Protein AF-A0A5B8LLT9-F1 (afdb_monomer)

pLDDT: mean 73.69, std 12.6, range [35.41, 92.56]

Secondary structure (DSSP, 8-state):
----S-S--SB-TTS-BHHHHHHHHHHH--S-TT----TT------S--TT------TT-PPPP-TTS---HHHHHHHHHHHHHHTT---GGG---HHHHHH--

Solvent-accessible surface area (backbone atoms only — not comparable to full-atom values): 7278 Å² total; per-residue (Å²): 137,89,77,94,64,81,94,63,98,54,59,51,99,86,64,45,38,64,69,57,48,50,49,50,53,56,76,69,44,94,58,70,93,83,60,82,81,71,84,80,64,78,76,83,68,72,83,66,62,99,73,77,79,71,79,83,45,98,87,66,76,83,83,83,67,89,84,59,89,72,55,74,67,58,52,50,50,55,54,50,50,57,28,50,76,68,74,66,58,57,78,88,73,60,76,58,65,66,58,53,71,71,60,122

Sequence (104 aa):
MPGQGSGDDGYDEEG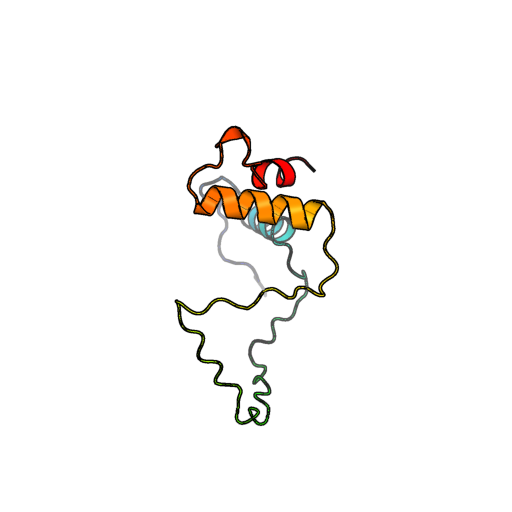YDESQRAEILEATRDGPSDGTLITDLNPDLGDDPENDDIEMRSDEVGEQDDDADQDEDDVEEDEVQASLDDDTLDDDELSDADDEALNP

Foldseek 3Di:
DDDPDDPDPDADPVRHDPVVVVVCCQVVPPDDPPDPPPVPPPPCPDPPPPPPPPVPDPPDDDDDDPPDDDDPVRVVVVVQVVCVVVVNDDPVPDDPVVVVVVPD

Organism: NCBI:txid1813879

Structure (mmCIF, N/CA/C/O backbone):
data_AF-A0A5B8LLT9-F1
#
_entry.id   AF-A0A5B8LLT9-F1
#
loop_
_atom_site.group_PDB
_atom_site.id
_atom_site.type_symbol
_atom_site.label_atom_id
_atom_site.label_alt_id
_atom_site.label_comp_id
_atom_site.label_asym_id
_atom_site.label_entity_id
_atom_site.label_seq_id
_atom_site.pdbx_PDB_ins_code
_atom_site.Cartn_x
_atom_site.Cartn_y
_atom_site.Cartn_z
_atom_site.occupancy
_atom_site.B_iso_or_equiv
_atom_site.auth_seq_id
_atom_site.auth_comp_id
_atom_site.auth_asym_id
_atom_site.auth_atom_id
_atom_site.pdbx_PDB_model_num
ATOM 1 N N . MET A 1 1 ? 15.828 39.254 -25.486 1.00 38.25 1 MET A N 1
ATOM 2 C CA . MET A 1 1 ? 16.549 38.748 -24.299 1.00 38.25 1 MET A CA 1
ATOM 3 C C . MET A 1 1 ? 15.525 38.138 -23.357 1.00 38.25 1 MET A C 1
ATOM 5 O O . MET A 1 1 ? 14.406 38.635 -23.362 1.00 38.25 1 MET A O 1
ATOM 9 N N . PRO A 1 2 ? 15.864 37.024 -22.693 1.00 44.12 2 PRO A N 1
ATOM 10 C CA . PRO A 1 2 ? 14.920 36.018 -22.215 1.00 44.12 2 PRO A CA 1
ATOM 11 C C . PRO A 1 2 ? 14.372 36.336 -20.820 1.00 44.12 2 PRO A C 1
ATOM 13 O O . PRO A 1 2 ? 15.027 37.012 -20.034 1.00 44.12 2 PRO A O 1
ATOM 16 N N . GLY A 1 3 ? 13.199 35.787 -20.524 1.00 35.41 3 GLY A N 1
ATOM 17 C CA . GLY A 1 3 ? 12.644 35.625 -19.184 1.00 35.41 3 GLY A CA 1
ATOM 18 C C . GLY A 1 3 ? 11.771 34.379 -19.226 1.00 35.41 3 GLY A C 1
ATOM 19 O O . GLY A 1 3 ? 10.577 34.462 -19.474 1.00 35.41 3 GLY A O 1
ATOM 20 N N . GLN A 1 4 ? 12.417 33.219 -19.162 1.00 45.25 4 GLN A N 1
ATOM 21 C CA . GLN A 1 4 ? 11.759 31.930 -19.001 1.00 45.25 4 GLN A CA 1
ATOM 22 C C . GLN A 1 4 ? 11.482 31.820 -17.504 1.00 45.25 4 GLN A C 1
ATOM 24 O O . GLN A 1 4 ? 12.401 31.593 -16.726 1.00 45.25 4 GLN A O 1
ATOM 29 N N . GLY A 1 5 ? 10.259 32.157 -17.119 1.00 48.66 5 GLY A N 1
ATOM 30 C CA . GLY A 1 5 ? 9.791 32.196 -15.742 1.00 48.66 5 GLY A CA 1
ATOM 31 C C . GLY A 1 5 ? 8.319 32.582 -15.748 1.00 48.66 5 GLY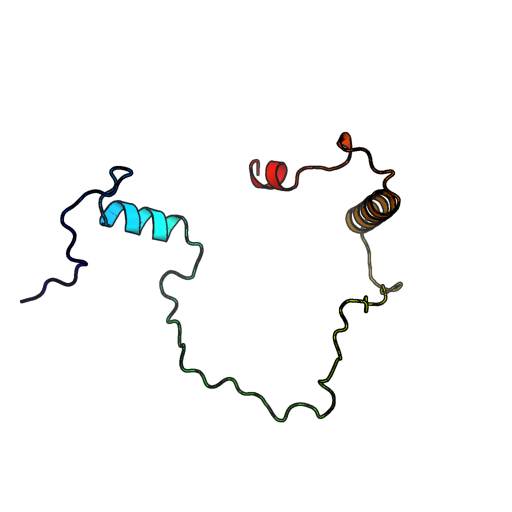 A C 1
ATOM 32 O O . GLY A 1 5 ? 7.943 33.552 -16.412 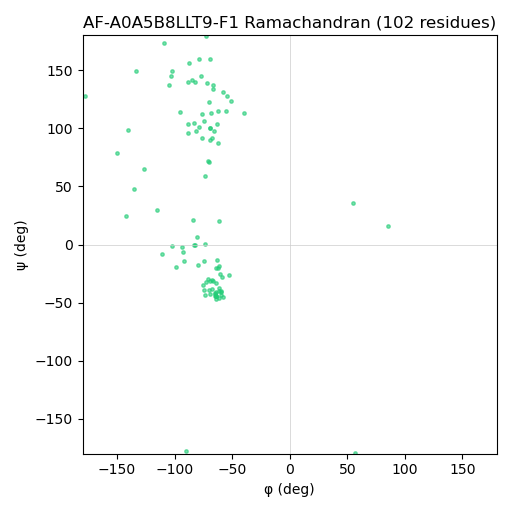1.00 48.66 5 GLY A O 1
ATOM 33 N N . SER A 1 6 ? 7.497 31.775 -15.080 1.00 51.16 6 SER A N 1
ATOM 34 C CA . SER A 1 6 ? 6.092 32.052 -14.788 1.00 51.16 6 SER A CA 1
ATOM 35 C C . SER A 1 6 ? 6.015 33.439 -14.156 1.00 51.16 6 SER A C 1
ATOM 37 O O . SER A 1 6 ? 6.748 33.716 -13.215 1.00 51.16 6 SER A O 1
ATOM 39 N N . GLY A 1 7 ? 5.233 34.347 -14.734 1.00 50.91 7 GLY A N 1
ATOM 40 C CA . GLY A 1 7 ? 5.170 35.743 -14.303 1.00 50.91 7 GLY A CA 1
ATOM 41 C C . GLY A 1 7 ? 4.488 35.925 -12.950 1.00 50.91 7 GLY A C 1
ATOM 42 O O . GLY A 1 7 ? 3.382 36.458 -12.920 1.00 50.91 7 GLY A O 1
ATOM 43 N N . ASP A 1 8 ? 5.141 35.502 -11.872 1.00 54.12 8 ASP A N 1
ATOM 44 C CA . ASP A 1 8 ? 4.685 35.696 -10.503 1.00 54.12 8 ASP A CA 1
ATOM 45 C C . ASP A 1 8 ? 5.872 36.029 -9.587 1.00 54.12 8 ASP A C 1
ATOM 47 O O . ASP A 1 8 ? 6.668 35.184 -9.187 1.00 54.12 8 ASP A O 1
ATOM 51 N N . ASP A 1 9 ? 6.030 37.319 -9.324 1.00 59.00 9 ASP A N 1
ATOM 52 C CA . ASP A 1 9 ? 6.964 37.927 -8.380 1.00 59.00 9 ASP A CA 1
ATOM 53 C C . ASP A 1 9 ? 6.408 37.949 -6.935 1.00 59.00 9 ASP A C 1
ATOM 55 O O . ASP A 1 9 ? 6.844 38.752 -6.102 1.00 59.00 9 ASP A O 1
ATOM 59 N N . GLY A 1 10 ? 5.429 37.083 -6.644 1.00 65.56 10 GLY A N 1
ATOM 60 C CA . GLY A 1 10 ? 4.699 36.999 -5.383 1.00 65.56 10 GLY A CA 1
ATOM 61 C C . GLY A 1 10 ? 5.000 35.770 -4.521 1.00 65.56 10 GLY A C 1
ATOM 62 O O . GLY A 1 10 ? 5.718 34.850 -4.904 1.00 65.56 10 GLY A O 1
ATOM 63 N N . TYR A 1 11 ? 4.428 35.802 -3.317 1.00 68.50 11 TYR A N 1
ATOM 64 C CA . TYR A 1 11 ? 4.324 34.662 -2.409 1.00 68.50 11 TYR A CA 1
ATOM 65 C C . TYR A 1 11 ? 2.891 34.130 -2.471 1.00 68.50 11 TYR A C 1
ATOM 67 O O . TYR A 1 11 ? 1.952 34.925 -2.604 1.00 68.50 11 TYR A O 1
ATOM 75 N N . ASP A 1 12 ? 2.723 32.817 -2.355 1.00 72.25 12 ASP A N 1
ATOM 76 C CA . ASP A 1 12 ? 1.405 32.192 -2.273 1.00 72.25 12 ASP A CA 1
ATOM 77 C C . ASP A 1 12 ? 0.719 32.444 -0.911 1.00 72.25 12 ASP A C 1
ATOM 79 O O . ASP A 1 12 ? 1.237 33.135 -0.029 1.00 72.25 12 ASP A O 1
ATOM 83 N N . GLU A 1 13 ? -0.499 31.925 -0.748 1.00 67.50 13 GLU A N 1
ATOM 84 C CA . GLU A 1 13 ? -1.308 32.090 0.471 1.00 67.50 13 GLU A CA 1
ATOM 85 C C . GLU A 1 13 ? -0.662 31.439 1.710 1.00 67.50 13 GLU A C 1
ATOM 87 O O . GLU A 1 13 ? -0.941 31.830 2.846 1.00 67.50 13 GLU A O 1
ATOM 92 N N . GLU A 1 14 ? 0.248 30.496 1.482 1.00 74.81 14 GLU A N 1
ATOM 93 C CA . GLU A 1 14 ? 1.023 29.777 2.491 1.00 74.81 14 GLU A CA 1
ATOM 94 C C . GLU A 1 14 ? 2.378 30.461 2.759 1.00 74.81 14 GLU A C 1
ATOM 96 O O . GLU A 1 14 ? 3.075 30.132 3.722 1.00 74.81 14 GLU A O 1
ATOM 101 N N . GLY A 1 15 ? 2.708 31.494 1.979 1.00 79.75 15 GLY A N 1
ATOM 102 C CA . GLY A 1 15 ? 3.905 32.309 2.122 1.00 79.75 15 GLY A CA 1
ATOM 103 C C . GLY A 1 15 ? 5.139 31.738 1.426 1.00 79.75 15 GLY A C 1
ATOM 104 O O . GLY A 1 15 ? 6.242 32.196 1.732 1.00 79.75 15 GLY A O 1
ATOM 105 N N . TYR A 1 16 ? 4.981 30.778 0.514 1.00 79.25 16 TYR A N 1
ATOM 106 C CA . TYR A 1 16 ? 6.069 30.240 -0.300 1.00 79.25 16 TYR A CA 1
ATOM 107 C C . TYR A 1 16 ? 6.236 31.046 -1.584 1.00 79.25 16 TYR A C 1
ATOM 109 O O . TYR A 1 16 ? 5.262 31.454 -2.219 1.00 79.25 16 TYR A O 1
ATOM 117 N N . ASP A 1 17 ? 7.489 31.287 -1.969 1.00 85.50 17 ASP A N 1
ATOM 118 C CA . ASP A 1 17 ? 7.787 31.776 -3.313 1.00 85.50 17 ASP A CA 1
ATOM 119 C C . ASP A 1 17 ? 7.747 30.620 -4.328 1.00 85.50 17 ASP A C 1
ATOM 121 O O . ASP A 1 17 ? 7.864 29.444 -3.974 1.00 85.50 17 ASP A O 1
ATOM 125 N N . GLU A 1 18 ? 7.578 30.943 -5.611 1.00 75.94 18 GLU A N 1
ATOM 126 C CA . GLU A 1 18 ? 7.442 29.929 -6.666 1.00 75.94 18 GLU A CA 1
ATOM 127 C C . GLU A 1 18 ? 8.666 28.997 -6.752 1.00 75.94 18 GLU A C 1
ATOM 129 O O . GLU A 1 18 ? 8.527 27.831 -7.117 1.00 75.94 18 GLU A O 1
ATOM 134 N N . SER A 1 19 ? 9.865 29.460 -6.373 1.00 78.12 19 SER A N 1
ATOM 135 C CA . SER A 1 19 ? 11.053 28.596 -6.329 1.00 78.12 19 SER A CA 1
ATOM 136 C C . SER A 1 19 ? 10.989 27.557 -5.215 1.00 78.12 19 SER A C 1
ATOM 138 O O . SER A 1 19 ? 11.307 26.395 -5.453 1.00 78.12 19 SER A O 1
ATOM 140 N N . GLN A 1 20 ? 10.544 27.949 -4.024 1.00 80.12 20 GLN A N 1
ATOM 141 C CA . GLN A 1 20 ? 10.336 27.037 -2.901 1.00 80.12 20 GLN A CA 1
ATOM 142 C C . GLN A 1 20 ? 9.189 26.077 -3.187 1.00 80.12 20 GLN A C 1
ATOM 144 O O . GLN A 1 20 ? 9.276 24.894 -2.874 1.00 80.12 20 GLN A O 1
ATOM 149 N N . ARG A 1 21 ? 8.133 26.565 -3.838 1.00 81.94 21 ARG A N 1
ATOM 150 C CA . ARG A 1 21 ? 7.000 25.739 -4.243 1.00 81.94 21 ARG A CA 1
ATOM 151 C C . ARG A 1 21 ? 7.409 24.699 -5.278 1.00 81.94 21 ARG A C 1
ATOM 153 O O . ARG A 1 21 ? 7.035 23.539 -5.147 1.00 81.94 21 ARG A O 1
ATOM 160 N N . ALA A 1 22 ? 8.221 25.092 -6.259 1.00 80.62 22 ALA A N 1
ATOM 161 C CA . ALA A 1 22 ? 8.793 24.174 -7.236 1.00 80.62 22 ALA A CA 1
ATOM 162 C C . ALA A 1 22 ? 9.730 23.147 -6.582 1.00 80.62 22 ALA A C 1
ATOM 164 O O . ALA A 1 22 ? 9.651 21.972 -6.924 1.00 80.62 22 ALA A O 1
ATOM 165 N N . GLU A 1 23 ? 10.558 23.557 -5.616 1.00 77.19 23 GLU A N 1
ATOM 166 C CA . GLU A 1 23 ? 11.441 22.653 -4.865 1.00 77.19 23 GLU A CA 1
ATOM 167 C C . GLU A 1 23 ? 10.646 21.642 -4.031 1.00 77.19 23 GLU A C 1
ATOM 169 O O . GLU A 1 23 ? 10.944 20.451 -4.063 1.00 77.19 23 GLU A O 1
ATOM 174 N N . ILE A 1 24 ? 9.596 22.083 -3.333 1.00 75.38 24 ILE A N 1
ATOM 175 C CA . ILE A 1 24 ? 8.698 21.187 -2.592 1.00 75.38 24 ILE A CA 1
ATOM 176 C C . ILE A 1 24 ? 8.028 20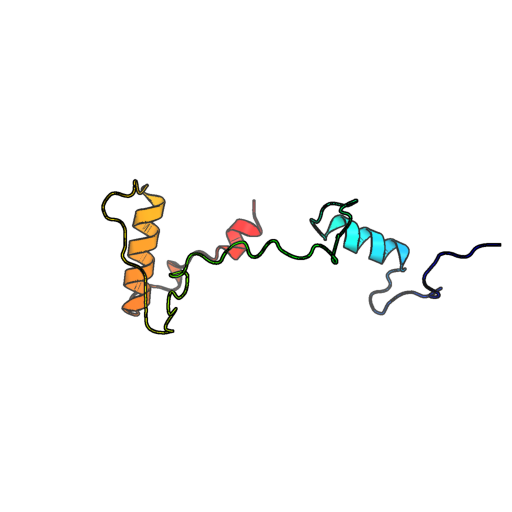.219 -3.562 1.00 75.38 24 ILE A C 1
ATOM 178 O O . ILE A 1 24 ? 7.988 19.019 -3.306 1.00 75.38 24 ILE A O 1
ATOM 182 N N . LEU A 1 25 ? 7.521 20.719 -4.688 1.00 73.44 25 LEU A N 1
ATOM 183 C CA . LEU A 1 25 ? 6.834 19.898 -5.678 1.00 73.44 25 LEU A CA 1
ATOM 184 C C . LEU A 1 25 ? 7.790 18.903 -6.352 1.00 73.44 25 LEU A C 1
ATOM 186 O O . LEU A 1 25 ? 7.360 17.803 -6.660 1.00 73.44 25 LEU A O 1
ATOM 190 N N . GLU A 1 26 ? 9.074 19.222 -6.527 1.00 70.12 26 GLU A N 1
ATOM 191 C CA . GLU A 1 26 ? 10.100 18.278 -7.003 1.00 70.12 26 GLU A CA 1
ATOM 192 C C . GLU A 1 26 ? 10.487 17.253 -5.929 1.00 70.12 26 GLU A C 1
ATOM 194 O O . GLU A 1 26 ? 10.579 16.065 -6.220 1.00 70.12 26 GLU A O 1
ATOM 199 N N . ALA A 1 27 ? 10.673 17.685 -4.680 1.00 76.25 27 ALA A N 1
ATOM 200 C CA . ALA A 1 27 ? 11.068 16.805 -3.582 1.00 76.25 27 ALA A CA 1
ATOM 201 C C . ALA A 1 27 ? 9.951 15.843 -3.146 1.00 76.25 27 ALA A C 1
ATOM 203 O O . ALA A 1 27 ? 10.235 14.759 -2.644 1.00 76.25 27 ALA A O 1
ATOM 204 N N . THR A 1 28 ? 8.688 16.248 -3.303 1.00 73.00 28 THR A N 1
ATOM 205 C CA . THR A 1 28 ? 7.515 15.460 -2.881 1.00 73.00 28 THR A CA 1
ATOM 206 C C . THR A 1 28 ? 6.864 14.686 -4.019 1.00 73.00 28 THR A C 1
ATOM 208 O O . THR A 1 28 ? 6.135 13.729 -3.766 1.00 73.00 28 THR A O 1
ATOM 211 N N . ARG A 1 29 ? 7.115 15.062 -5.279 1.00 66.19 29 ARG A N 1
ATOM 212 C CA . ARG A 1 29 ? 6.626 14.311 -6.433 1.00 66.19 29 ARG A CA 1
ATOM 213 C C . ARG A 1 29 ? 7.649 13.249 -6.792 1.00 66.19 29 ARG A C 1
ATOM 215 O O . ARG A 1 29 ? 8.584 13.507 -7.543 1.00 66.19 29 ARG A O 1
ATOM 222 N N . ASP A 1 30 ? 7.415 12.044 -6.289 1.00 53.78 30 ASP A N 1
ATOM 223 C CA . ASP A 1 30 ? 8.176 10.847 -6.645 1.00 53.78 30 ASP A CA 1
ATOM 224 C C . ASP A 1 30 ? 7.846 10.409 -8.086 1.00 53.78 30 ASP A C 1
ATOM 226 O O . ASP A 1 30 ? 7.090 9.480 -8.358 1.00 53.78 30 ASP A O 1
ATOM 230 N N . GLY A 1 31 ? 8.326 11.191 -9.049 1.00 65.19 31 GLY A N 1
ATOM 231 C CA . GLY A 1 31 ? 8.246 10.917 -10.475 1.00 65.19 31 GLY A CA 1
ATOM 232 C C . GLY A 1 31 ? 9.612 11.164 -11.110 1.00 65.19 31 GLY A C 1
ATOM 233 O O . GLY A 1 31 ? 10.359 12.017 -10.631 1.00 65.19 31 GLY A O 1
ATOM 234 N N . PRO A 1 32 ? 9.981 10.439 -12.181 1.00 64.44 32 PRO A N 1
ATOM 235 C CA . PRO A 1 32 ? 11.287 10.592 -12.814 1.00 64.44 32 PRO A CA 1
ATOM 236 C C . PRO A 1 32 ? 11.519 12.057 -13.213 1.00 64.44 32 PRO A C 1
ATOM 238 O O . PRO A 1 32 ? 10.815 12.591 -14.071 1.00 64.44 32 PRO A O 1
ATOM 241 N N . SER A 1 33 ? 12.511 12.696 -12.585 1.00 62.59 33 SER A N 1
ATOM 242 C CA . SER A 1 33 ? 12.789 14.141 -12.680 1.00 62.59 33 SER A CA 1
ATOM 243 C C . SER A 1 33 ? 13.168 14.627 -14.086 1.00 62.59 33 SER A C 1
ATOM 245 O O . SER A 1 33 ? 13.121 15.821 -14.363 1.00 62.59 33 SER A O 1
ATOM 247 N N . ASP A 1 34 ? 13.481 13.702 -14.998 1.00 59.53 34 ASP A N 1
ATOM 248 C CA . ASP A 1 34 ? 13.692 13.942 -16.432 1.00 59.53 34 ASP A CA 1
ATOM 249 C C . ASP A 1 34 ? 12.970 12.873 -17.277 1.00 59.53 34 ASP A C 1
ATOM 251 O O . ASP A 1 34 ? 13.532 12.206 -18.147 1.00 59.53 34 ASP A O 1
ATOM 255 N N . GLY A 1 35 ? 11.700 12.622 -16.960 1.00 56.53 35 GLY A N 1
ATOM 256 C CA . GLY A 1 35 ? 10.824 11.796 -17.784 1.00 56.53 35 GLY A CA 1
ATOM 257 C C . GL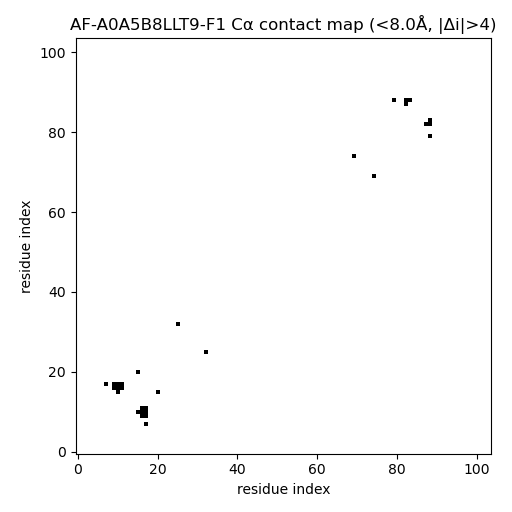Y A 1 35 ? 10.222 12.630 -18.910 1.00 56.53 35 GLY A C 1
ATOM 258 O O . GLY A 1 35 ? 9.286 13.395 -18.684 1.00 56.53 35 GLY A O 1
ATOM 259 N N . THR A 1 36 ? 10.703 12.477 -20.146 1.00 65.88 36 THR A N 1
ATOM 260 C CA . THR A 1 36 ? 9.945 12.981 -21.301 1.00 65.88 36 THR A CA 1
ATOM 261 C C . THR A 1 36 ? 8.620 12.216 -21.367 1.00 65.88 36 THR A C 1
ATOM 263 O O . THR A 1 36 ? 8.587 11.063 -21.793 1.00 65.88 36 THR A O 1
ATOM 266 N N . LEU A 1 37 ? 7.522 12.847 -20.946 1.00 62.38 37 LEU A N 1
ATOM 267 C CA . LEU A 1 37 ? 6.165 12.355 -21.183 1.00 62.38 37 LEU A CA 1
ATOM 268 C C . LEU A 1 37 ? 5.879 12.451 -22.687 1.00 62.38 37 LEU A C 1
ATOM 270 O O . LEU A 1 37 ? 5.448 13.489 -23.189 1.00 62.38 37 LEU A O 1
ATOM 274 N N . ILE A 1 38 ? 6.163 11.377 -23.426 1.00 68.31 38 ILE A N 1
ATOM 275 C CA . ILE A 1 38 ? 5.770 11.258 -24.831 1.00 68.31 38 ILE A CA 1
ATOM 276 C C . ILE A 1 38 ? 4.276 10.933 -24.853 1.00 68.31 38 ILE A C 1
ATOM 278 O O . ILE A 1 38 ? 3.871 9.778 -24.783 1.00 68.31 38 ILE A O 1
ATOM 282 N N . THR A 1 39 ? 3.449 11.971 -24.924 1.00 70.81 39 THR A N 1
ATOM 283 C CA . THR A 1 39 ? 1.983 11.856 -24.934 1.00 70.81 39 THR A CA 1
ATOM 284 C C . THR A 1 39 ? 1.396 11.562 -26.319 1.00 70.81 39 THR A C 1
ATOM 286 O O . THR A 1 39 ? 0.185 11.422 -26.438 1.00 70.81 39 THR A O 1
ATOM 289 N N . ASP A 1 40 ? 2.239 11.450 -27.353 1.00 69.81 40 ASP A N 1
ATOM 290 C CA . ASP A 1 40 ? 1.852 11.182 -28.751 1.00 69.81 40 ASP A CA 1
ATOM 291 C C . ASP A 1 40 ? 2.385 9.827 -29.255 1.00 69.81 40 ASP A C 1
ATOM 293 O O . ASP A 1 40 ? 2.712 9.634 -30.427 1.00 69.81 40 ASP A O 1
ATOM 297 N N . LEU A 1 41 ? 2.534 8.870 -28.338 1.00 71.56 41 LEU A N 1
ATOM 298 C CA . LEU A 1 41 ? 2.649 7.469 -28.717 1.00 71.56 41 LEU A CA 1
ATOM 299 C C . LEU A 1 41 ? 1.245 6.999 -29.086 1.00 71.56 41 LEU A C 1
ATOM 301 O O . LEU A 1 41 ? 0.381 6.897 -28.220 1.00 71.56 41 LEU A O 1
ATOM 305 N N . ASN A 1 42 ? 1.018 6.705 -30.367 1.00 76.56 42 ASN A N 1
ATOM 306 C CA . ASN A 1 42 ? -0.128 5.886 -30.740 1.00 76.56 42 ASN A CA 1
ATOM 307 C C . ASN A 1 42 ? 0.074 4.522 -30.072 1.00 76.56 42 ASN A C 1
ATOM 309 O O . ASN A 1 42 ? 1.061 3.858 -30.411 1.00 76.56 42 ASN A O 1
ATOM 313 N N . PRO A 1 43 ? -0.785 4.124 -29.117 1.00 74.75 43 PRO A N 1
ATOM 314 C CA . PRO A 1 43 ? -0.675 2.808 -28.517 1.00 74.75 43 PRO A CA 1
ATOM 315 C C . PRO A 1 43 ? -0.772 1.775 -29.640 1.00 74.75 43 PRO A C 1
ATOM 317 O O . PRO A 1 43 ? -1.639 1.877 -30.511 1.00 74.75 43 PRO A O 1
ATOM 320 N N . ASP A 1 44 ? 0.159 0.823 -29.658 1.00 73.44 44 ASP A N 1
ATOM 321 C CA . ASP A 1 44 ? 0.010 -0.351 -30.505 1.00 73.44 44 ASP A CA 1
ATOM 322 C C . ASP A 1 44 ? -1.138 -1.162 -29.913 1.00 73.44 44 ASP A C 1
ATOM 324 O O . ASP A 1 44 ? -0.982 -1.818 -28.888 1.00 73.44 44 ASP A O 1
ATOM 328 N N . LEU A 1 45 ? -2.315 -1.028 -30.515 1.00 69.44 45 LEU A N 1
ATOM 329 C CA . LEU A 1 45 ? -3.503 -1.768 -30.107 1.00 69.44 45 LEU A CA 1
ATOM 330 C C . LEU A 1 45 ? -3.427 -3.244 -30.531 1.00 69.44 45 LEU A C 1
ATOM 332 O O . LEU A 1 45 ? -4.370 -3.976 -30.257 1.00 69.44 45 LEU A O 1
ATOM 336 N N . GLY A 1 46 ? -2.339 -3.679 -31.188 1.00 68.12 46 GLY A N 1
ATOM 337 C CA . GLY A 1 46 ? -2.223 -5.021 -31.748 1.00 68.12 46 GLY A CA 1
ATOM 338 C C . GLY A 1 46 ? -3.351 -5.340 -32.736 1.00 68.12 46 GLY A C 1
ATOM 339 O O . GLY A 1 46 ? -4.224 -4.520 -33.018 1.00 68.12 46 GLY A O 1
ATOM 340 N N . ASP A 1 47 ? -3.342 -6.553 -33.287 1.00 66.00 47 ASP A N 1
ATOM 341 C CA . ASP A 1 47 ? -4.622 -7.197 -33.576 1.00 66.00 47 ASP A CA 1
ATOM 342 C C . ASP A 1 47 ? -5.141 -7.628 -32.206 1.00 66.00 47 ASP A C 1
ATOM 344 O O . ASP A 1 47 ? -4.566 -8.537 -31.601 1.00 66.00 47 ASP A O 1
ATOM 348 N N . ASP A 1 48 ? -6.150 -6.915 -31.710 1.00 62.91 48 ASP A N 1
ATOM 349 C CA . ASP A 1 48 ? -6.968 -7.326 -30.572 1.00 62.91 48 ASP A CA 1
ATOM 350 C C . ASP A 1 48 ? -7.221 -8.838 -30.702 1.00 62.91 48 ASP A C 1
ATOM 352 O O . ASP A 1 48 ? -7.806 -9.259 -31.715 1.00 62.91 48 ASP A O 1
ATOM 356 N N . PRO A 1 49 ? -6.694 -9.698 -29.804 1.00 62.12 49 PRO A N 1
ATOM 357 C CA . PRO A 1 49 ? -7.062 -11.101 -29.860 1.00 62.12 49 PRO A CA 1
ATOM 358 C C . PRO A 1 49 ? -8.588 -11.120 -29.797 1.00 62.12 49 PRO A C 1
ATOM 360 O O . PRO A 1 49 ? -9.163 -10.483 -28.928 1.00 62.12 49 PRO A O 1
ATOM 363 N N . GLU A 1 50 ? -9.255 -11.803 -30.735 1.00 62.22 50 GLU A N 1
ATOM 364 C CA . GLU A 1 50 ? -10.719 -11.746 -30.935 1.00 62.22 50 GLU A CA 1
ATOM 365 C C . GLU A 1 50 ? -11.564 -12.238 -29.718 1.00 62.22 50 GLU A C 1
ATOM 367 O O . GLU A 1 50 ? -12.710 -12.646 -29.887 1.00 62.22 50 GLU A O 1
ATOM 372 N N . ASN A 1 51 ? -11.000 -12.279 -28.503 1.00 59.03 51 ASN A N 1
ATOM 373 C CA . ASN A 1 51 ? -11.584 -12.705 -27.236 1.00 59.03 51 ASN A CA 1
ATOM 374 C C . ASN A 1 51 ? -11.145 -11.852 -26.013 1.00 59.03 51 ASN A C 1
ATOM 376 O O . ASN A 1 51 ? -11.202 -12.371 -24.902 1.00 59.03 51 ASN A O 1
ATOM 380 N N . ASP A 1 52 ? -10.734 -10.585 -26.163 1.00 60.25 52 ASP A N 1
ATOM 381 C CA . ASP A 1 52 ? -10.483 -9.690 -25.004 1.00 60.25 52 ASP A CA 1
ATOM 382 C C . ASP A 1 52 ? -11.769 -9.053 -24.421 1.00 60.25 52 ASP A C 1
ATOM 384 O O . ASP A 1 52 ? -11.714 -8.272 -23.470 1.00 60.25 52 ASP A O 1
ATOM 388 N N . ASP A 1 53 ? -12.954 -9.447 -24.908 1.00 63.47 53 ASP A N 1
ATOM 389 C CA . ASP A 1 53 ? -14.256 -9.143 -24.293 1.00 63.47 53 ASP A CA 1
ATOM 390 C C . ASP A 1 53 ? -14.473 -9.981 -23.012 1.00 63.47 53 ASP A C 1
ATOM 392 O O . ASP A 1 53 ? -15.433 -10.749 -22.887 1.00 63.47 53 ASP A O 1
ATOM 396 N N . ILE A 1 54 ? -13.586 -9.849 -22.022 1.00 68.44 54 ILE A N 1
ATOM 397 C CA . ILE A 1 54 ? -13.941 -10.224 -20.652 1.00 68.44 54 ILE A CA 1
ATOM 398 C C . ILE A 1 54 ? -14.973 -9.191 -20.196 1.00 68.44 54 ILE A C 1
ATOM 400 O O . ILE A 1 54 ? -14.643 -8.055 -19.851 1.00 68.44 54 ILE A O 1
ATOM 404 N N . GLU A 1 55 ? -16.252 -9.573 -20.241 1.00 73.69 55 GLU A N 1
ATOM 405 C CA . GLU A 1 55 ? -17.344 -8.798 -19.657 1.00 73.69 55 GLU A CA 1
ATOM 406 C C . GLU A 1 55 ? -17.118 -8.700 -18.140 1.00 73.69 55 GLU A C 1
ATOM 408 O O . GLU A 1 55 ? -17.618 -9.521 -17.380 1.00 73.69 55 GLU A O 1
ATOM 413 N N . MET A 1 56 ? -16.366 -7.697 -17.681 1.00 77.06 56 MET A N 1
ATOM 414 C CA . MET A 1 56 ? -16.209 -7.411 -16.254 1.00 77.06 56 MET A CA 1
ATOM 415 C C . MET A 1 56 ? -17.532 -6.878 -15.706 1.00 77.06 56 MET A C 1
ATOM 417 O O . MET A 1 56 ? -17.824 -5.677 -15.756 1.00 77.06 56 MET A O 1
ATOM 421 N N . ARG A 1 57 ? -18.379 -7.791 -15.235 1.00 82.50 57 ARG A N 1
ATOM 422 C CA . ARG A 1 57 ? -19.635 -7.443 -14.577 1.00 82.50 57 ARG A CA 1
ATOM 423 C C . ARG A 1 57 ? -19.337 -6.989 -13.158 1.00 82.50 57 ARG A C 1
ATOM 425 O O . ARG A 1 57 ? -18.452 -7.514 -12.499 1.00 82.50 57 ARG A O 1
ATOM 432 N N . SER A 1 58 ? -20.101 -6.017 -12.670 1.00 82.50 58 SER A N 1
ATOM 433 C CA . SER A 1 58 ? -19.924 -5.481 -11.314 1.00 82.50 58 SER A CA 1
ATOM 434 C C . SER A 1 58 ? -20.142 -6.518 -10.207 1.00 82.50 58 SER A C 1
ATOM 436 O O . SER A 1 58 ? -19.776 -6.270 -9.066 1.00 82.50 58 SER A O 1
ATOM 438 N N . ASP A 1 59 ? -20.805 -7.625 -10.529 1.00 83.19 59 ASP A N 1
ATOM 439 C CA . ASP A 1 59 ? -21.109 -8.745 -9.641 1.00 83.19 59 ASP A CA 1
ATOM 440 C C . ASP A 1 59 ? -20.188 -9.959 -9.842 1.00 83.19 59 ASP A C 1
ATOM 442 O O . ASP A 1 59 ? -20.343 -10.956 -9.140 1.00 83.19 59 ASP A O 1
ATOM 446 N N . GLU A 1 60 ? -19.251 -9.900 -10.789 1.00 82.88 60 GLU A N 1
ATOM 447 C CA . GLU A 1 60 ? -18.361 -11.015 -11.108 1.00 82.88 60 GLU A CA 1
ATOM 448 C C . GLU A 1 60 ? -17.036 -10.880 -10.350 1.00 82.88 60 GLU A C 1
ATOM 450 O O . GLU A 1 60 ? -16.272 -9.941 -10.568 1.00 82.88 60 GLU A O 1
ATOM 455 N N . VAL A 1 61 ? -16.789 -11.821 -9.435 1.00 83.12 61 VAL A N 1
ATOM 456 C CA . VAL A 1 61 ? -15.534 -11.967 -8.683 1.00 83.12 61 VAL A CA 1
ATOM 457 C C . VAL A 1 61 ? -14.702 -13.106 -9.275 1.00 83.12 61 VAL A C 1
ATOM 459 O O . VAL A 1 61 ? -15.257 -14.058 -9.825 1.00 83.12 61 VAL A O 1
ATOM 462 N N . GLY A 1 62 ? -13.374 -13.003 -9.183 1.00 79.56 62 GLY A N 1
ATOM 463 C CA . GLY A 1 62 ? -12.461 -14.065 -9.615 1.00 79.56 62 GLY A CA 1
ATOM 464 C C . GLY A 1 62 ? -12.534 -15.305 -8.718 1.00 79.56 62 GLY A C 1
ATOM 465 O O . GLY A 1 62 ? -12.988 -15.230 -7.578 1.00 79.56 62 GLY A O 1
ATOM 466 N N . GLU A 1 63 ? -12.083 -16.449 -9.235 1.00 82.25 63 GLU A N 1
ATOM 467 C CA . GLU A 1 63 ? -11.884 -17.662 -8.431 1.00 82.25 63 GLU A CA 1
ATOM 468 C C . GLU A 1 63 ? -10.522 -17.590 -7.721 1.00 82.25 63 GLU A C 1
ATOM 470 O O . GLU A 1 63 ? -9.539 -17.138 -8.312 1.00 82.25 63 GLU A O 1
ATOM 475 N N . GLN A 1 64 ? -10.467 -18.030 -6.460 1.00 77.44 64 GLN A N 1
ATOM 476 C CA . GLN A 1 64 ? -9.213 -18.175 -5.720 1.00 77.44 64 GLN A CA 1
ATOM 477 C C . GLN A 1 64 ? -8.430 -19.373 -6.282 1.00 77.44 64 GLN A C 1
ATOM 479 O O . GLN A 1 64 ? -9.018 -20.403 -6.620 1.00 77.44 64 GLN A O 1
ATOM 484 N N . ASP A 1 65 ? -7.112 -19.230 -6.420 1.00 87.50 65 ASP A N 1
ATOM 485 C CA . ASP A 1 65 ? -6.232 -20.315 -6.858 1.00 87.50 65 ASP A CA 1
ATOM 486 C C . ASP A 1 65 ? -5.772 -21.131 -5.642 1.00 87.50 65 ASP A C 1
ATOM 488 O O . ASP A 1 65 ? -4.897 -20.696 -4.895 1.00 87.50 65 ASP A O 1
ATOM 492 N N . ASP A 1 66 ? -6.363 -22.314 -5.450 1.00 84.06 66 ASP A N 1
ATOM 493 C CA . ASP A 1 66 ? -6.033 -23.230 -4.345 1.00 84.06 66 ASP A CA 1
ATOM 494 C C . ASP A 1 66 ? -4.573 -23.732 -4.388 1.00 84.06 66 ASP A C 1
ATOM 496 O O . ASP A 1 66 ? -4.064 -24.242 -3.387 1.00 84.06 66 ASP A O 1
ATOM 500 N N . ASP A 1 67 ? -3.912 -23.651 -5.550 1.00 91.12 67 ASP A N 1
ATOM 501 C CA . ASP A 1 67 ? -2.533 -24.108 -5.743 1.00 91.12 67 ASP A CA 1
ATOM 502 C C . ASP A 1 67 ? -1.501 -22.975 -5.547 1.00 91.12 67 ASP A C 1
ATOM 504 O O . ASP A 1 67 ? -0.294 -23.226 -5.651 1.00 91.12 67 ASP A O 1
ATOM 508 N N . ALA A 1 68 ? -1.942 -21.740 -5.276 1.00 88.75 68 ALA A N 1
ATOM 509 C CA . ALA A 1 68 ? -1.044 -20.629 -4.985 1.00 88.75 68 ALA A CA 1
ATOM 510 C C . ALA A 1 68 ? -0.311 -20.853 -3.651 1.00 88.75 68 ALA A C 1
ATOM 512 O O . ALA A 1 68 ? -0.911 -21.216 -2.640 1.00 88.75 68 ALA A O 1
ATOM 513 N N . ASP A 1 69 ? 1.005 -20.626 -3.645 1.00 91.25 69 ASP A N 1
ATOM 514 C CA . ASP A 1 69 ? 1.780 -20.619 -2.406 1.00 91.25 69 ASP A CA 1
ATOM 515 C C . ASP A 1 69 ? 1.356 -19.393 -1.576 1.00 91.25 69 ASP A C 1
ATOM 517 O O . ASP A 1 69 ? 1.625 -18.268 -1.990 1.00 91.25 69 ASP A O 1
ATOM 521 N N . GLN A 1 70 ? 0.713 -19.629 -0.431 1.00 90.56 70 GLN A N 1
ATOM 522 C CA . GLN A 1 70 ? 0.343 -18.607 0.555 1.00 90.56 70 GLN A CA 1
ATOM 523 C C . GLN A 1 70 ? 1.278 -18.686 1.763 1.00 90.56 70 GLN A C 1
ATOM 525 O O . GLN A 1 70 ? 1.612 -19.788 2.231 1.00 90.56 70 GLN A O 1
ATOM 530 N N . ASP A 1 71 ? 1.718 -17.537 2.259 1.00 91.62 71 ASP A N 1
ATOM 531 C CA . ASP A 1 71 ? 2.419 -17.441 3.533 1.00 91.62 71 ASP A CA 1
ATOM 532 C C . ASP A 1 71 ? 1.457 -17.217 4.718 1.00 91.62 71 ASP A C 1
ATOM 534 O O . ASP A 1 71 ? 0.240 -17.327 4.593 1.00 91.62 71 ASP A O 1
ATOM 538 N N . GLU A 1 72 ? 2.014 -17.071 5.922 1.00 90.00 72 GLU A N 1
ATOM 539 C CA . GLU A 1 72 ? 1.210 -16.929 7.145 1.00 90.00 72 GLU A CA 1
ATOM 540 C C . GLU A 1 72 ? 0.469 -15.586 7.176 1.00 90.00 72 GLU A C 1
ATOM 542 O O . GLU A 1 72 ? -0.649 -15.539 7.684 1.00 90.00 72 GLU A O 1
ATOM 547 N N . ASP A 1 73 ? 1.054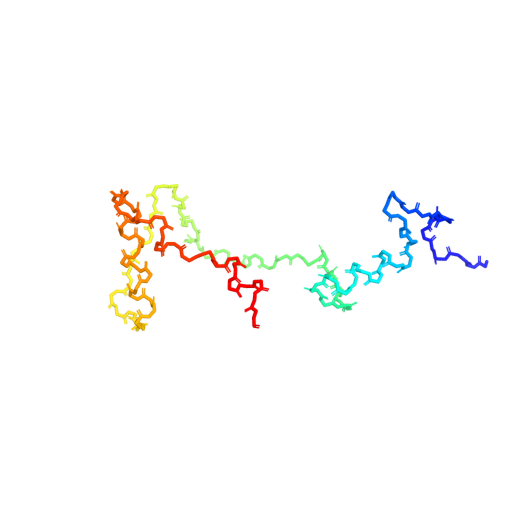 -14.548 6.571 1.00 87.81 73 ASP A N 1
ATOM 548 C CA . ASP A 1 73 ? 0.468 -13.212 6.505 1.00 87.81 73 ASP A CA 1
ATOM 549 C C . ASP A 1 73 ? -0.690 -13.199 5.484 1.00 87.81 73 ASP A C 1
ATOM 551 O O . ASP A 1 73 ? -1.742 -12.622 5.761 1.00 87.81 73 ASP A O 1
ATOM 555 N N . ASP A 1 74 ? -0.540 -13.904 4.351 1.00 89.00 74 ASP A N 1
ATOM 556 C CA . ASP A 1 74 ? -1.612 -14.096 3.359 1.00 89.00 74 ASP A CA 1
ATOM 557 C C . ASP A 1 74 ? -2.856 -14.761 3.991 1.00 89.00 74 ASP A C 1
ATOM 559 O O . ASP A 1 74 ? -3.989 -14.330 3.782 1.00 89.00 74 ASP A O 1
ATOM 563 N N . VAL A 1 75 ? -2.653 -15.811 4.796 1.00 89.12 75 VAL A N 1
ATOM 564 C CA . VAL A 1 75 ? -3.756 -16.540 5.450 1.00 89.12 75 VAL A CA 1
ATOM 565 C C . VAL A 1 75 ? -4.416 -15.704 6.550 1.00 89.12 75 VAL A C 1
ATOM 567 O O . VAL A 1 75 ? -5.637 -15.757 6.709 1.00 89.12 75 VAL A O 1
ATOM 570 N N . GLU A 1 76 ? -3.633 -14.946 7.322 1.00 88.44 76 GLU A N 1
ATOM 571 C CA . GLU A 1 76 ? -4.163 -14.049 8.357 1.00 88.44 76 GLU A CA 1
ATOM 572 C C . GLU A 1 76 ? -5.075 -12.974 7.743 1.00 88.44 76 GLU A C 1
ATOM 574 O O . GLU A 1 76 ? -6.148 -12.688 8.280 1.00 88.44 76 GLU A O 1
ATOM 579 N N . GLU A 1 77 ? -4.700 -12.435 6.581 1.00 86.00 77 GLU A N 1
ATOM 580 C CA . GLU A 1 77 ? -5.498 -11.449 5.850 1.00 86.00 77 GLU A CA 1
ATOM 581 C C . GLU A 1 77 ? -6.847 -12.017 5.375 1.00 86.00 77 GLU A C 1
ATOM 583 O O . GLU A 1 77 ? -7.888 -11.388 5.598 1.00 86.00 77 GLU A O 1
ATOM 588 N N . ASP A 1 78 ? -6.858 -13.238 4.829 1.00 87.69 78 ASP A 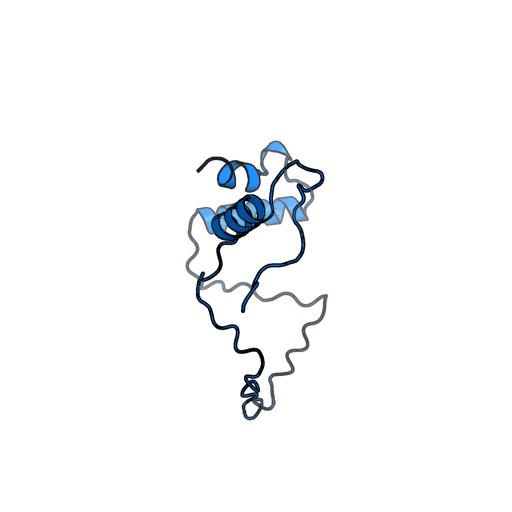N 1
ATOM 589 C CA . ASP A 1 78 ? -8.080 -13.952 4.428 1.00 87.69 78 ASP A CA 1
ATOM 590 C C . ASP A 1 78 ? -9.035 -14.180 5.622 1.00 87.69 78 ASP A C 1
ATOM 592 O O . ASP A 1 78 ? -10.258 -14.019 5.505 1.00 87.69 78 ASP A O 1
ATOM 596 N N . GLU A 1 79 ? -8.500 -14.535 6.798 1.00 89.31 79 GLU A N 1
ATOM 597 C CA . GLU A 1 79 ? -9.295 -14.714 8.022 1.00 89.31 79 GLU A CA 1
ATOM 598 C C . GLU A 1 79 ? -9.932 -13.393 8.490 1.00 89.31 79 GLU A C 1
ATOM 600 O O . GLU A 1 79 ? -11.121 -13.363 8.846 1.00 89.31 79 GLU A O 1
ATOM 605 N N . VAL A 1 80 ? -9.177 -12.291 8.434 1.00 88.06 80 VAL A N 1
ATOM 606 C CA . VAL A 1 80 ? -9.670 -10.945 8.764 1.00 88.06 80 VAL A CA 1
ATOM 607 C C . VAL A 1 80 ? -10.757 -10.511 7.778 1.00 88.06 80 VAL A C 1
ATOM 609 O O . VAL A 1 80 ? -11.832 -10.089 8.215 1.00 88.06 80 VAL A O 1
ATOM 612 N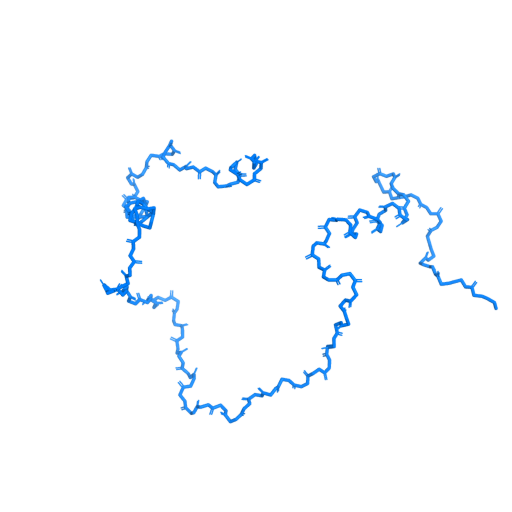 N . GLN A 1 81 ? -10.553 -10.683 6.468 1.00 86.31 81 GLN A N 1
ATOM 613 C CA . GLN A 1 81 ? -11.573 -10.360 5.461 1.00 86.31 81 GLN A CA 1
ATOM 614 C C . GLN A 1 81 ? -12.867 -11.160 5.671 1.00 86.31 81 GLN A C 1
ATOM 616 O O . GLN A 1 81 ? -13.961 -10.589 5.644 1.00 86.31 81 GLN A O 1
ATOM 621 N N . ALA A 1 82 ? -12.765 -12.462 5.954 1.00 89.50 82 ALA A N 1
ATOM 622 C CA . ALA A 1 82 ? -13.934 -13.299 6.216 1.00 89.50 82 ALA A CA 1
ATOM 623 C C . ALA A 1 82 ? -14.734 -12.820 7.440 1.00 89.50 82 ALA A C 1
ATOM 625 O O . ALA A 1 82 ? -15.968 -12.859 7.439 1.00 89.50 82 ALA A O 1
ATOM 626 N N . SER A 1 83 ? -14.047 -12.350 8.484 1.00 90.00 83 SER A N 1
ATOM 627 C CA . SER A 1 83 ? -14.705 -11.795 9.671 1.00 90.00 83 SER A CA 1
ATOM 628 C C . SER A 1 83 ? -15.330 -10.413 9.429 1.00 90.00 83 SER A C 1
ATOM 630 O O . SER A 1 83 ? -16.391 -10.128 9.997 1.00 90.00 83 SER A O 1
ATOM 632 N N . LEU A 1 84 ? -14.734 -9.591 8.553 1.00 87.75 84 LEU A N 1
ATOM 633 C CA . LEU A 1 84 ? -15.280 -8.304 8.110 1.00 87.75 84 LEU A CA 1
ATOM 634 C C . LEU A 1 84 ? -16.580 -8.495 7.318 1.00 87.75 84 LEU A C 1
ATOM 636 O O . LEU A 1 84 ? -17.562 -7.797 7.573 1.00 87.75 84 LEU A O 1
ATOM 640 N N . ASP A 1 85 ? -16.613 -9.467 6.405 1.00 88.56 85 ASP A N 1
ATOM 641 C CA . ASP A 1 85 ? -17.802 -9.800 5.610 1.00 88.56 85 ASP A CA 1
ATOM 642 C C . ASP A 1 85 ? -18.974 -10.310 6.470 1.00 88.56 85 ASP A C 1
ATOM 644 O O . ASP A 1 85 ? -20.140 -10.049 6.153 1.00 88.56 85 ASP A O 1
ATOM 648 N N . ASP A 1 86 ? -18.683 -11.013 7.573 1.00 92.56 86 ASP A N 1
ATOM 649 C CA . ASP A 1 86 ? -19.689 -11.442 8.562 1.00 92.56 86 ASP A CA 1
ATOM 650 C C . ASP A 1 86 ? -20.041 -10.338 9.582 1.00 92.56 86 ASP A C 1
ATOM 652 O O . ASP A 1 86 ? -20.886 -10.552 10.451 1.00 92.56 86 ASP A O 1
ATOM 656 N N . ASP A 1 87 ? -19.429 -9.148 9.486 1.00 88.44 87 ASP A N 1
ATOM 657 C CA . ASP A 1 87 ? -19.598 -8.034 10.440 1.00 88.44 87 ASP A CA 1
ATOM 658 C C . ASP A 1 87 ? -19.295 -8.478 11.891 1.00 88.44 87 ASP A C 1
ATOM 660 O O . ASP A 1 87 ? -19.972 -8.099 12.854 1.00 88.44 87 ASP A O 1
ATOM 664 N N . THR A 1 88 ? -18.305 -9.367 12.039 1.00 90.38 88 THR A N 1
ATOM 665 C CA . THR A 1 88 ? -17.865 -9.946 13.324 1.00 90.38 88 THR A CA 1
ATOM 666 C C . THR A 1 88 ? -16.484 -9.485 13.764 1.00 90.38 88 THR A C 1
ATOM 668 O O . THR A 1 88 ? -16.098 -9.779 14.897 1.00 90.38 88 THR A O 1
ATOM 671 N N . LEU A 1 89 ? -15.772 -8.776 12.890 1.00 86.06 89 LEU A N 1
ATOM 672 C CA . LEU A 1 89 ? -14.459 -8.213 13.162 1.00 86.06 89 LEU A CA 1
ATOM 673 C C . LEU A 1 89 ? -14.545 -7.114 14.231 1.00 86.06 89 LEU A C 1
ATOM 675 O O . LEU A 1 89 ? -15.463 -6.287 14.208 1.00 86.06 89 LEU A O 1
ATOM 679 N N . ASP A 1 90 ? -13.598 -7.110 15.168 1.00 81.62 90 ASP A N 1
ATOM 680 C CA . ASP A 1 90 ? -13.479 -6.038 16.158 1.00 81.62 90 ASP A CA 1
ATOM 681 C C . ASP A 1 90 ? -12.669 -4.865 15.581 1.00 81.62 90 ASP A C 1
ATOM 683 O O . ASP A 1 90 ? -11.665 -5.067 14.901 1.00 81.62 90 ASP A O 1
ATOM 687 N N . ASP A 1 91 ? -13.061 -3.624 15.885 1.00 76.50 91 ASP A N 1
ATOM 688 C CA . ASP A 1 91 ? -12.349 -2.425 15.398 1.00 76.50 91 ASP A CA 1
ATOM 689 C C . ASP A 1 91 ? -10.884 -2.392 15.886 1.00 76.50 91 ASP A C 1
ATOM 691 O O . ASP A 1 91 ? -10.029 -1.786 15.248 1.00 76.50 91 ASP A O 1
ATOM 695 N N . ASP A 1 92 ? -10.591 -3.051 17.012 1.00 75.31 92 ASP A N 1
ATOM 696 C CA . ASP A 1 92 ? -9.246 -3.165 17.589 1.00 75.31 92 ASP A CA 1
ATOM 697 C C . ASP A 1 92 ? -8.332 -4.147 16.813 1.00 75.31 92 ASP A C 1
ATOM 699 O O . ASP A 1 92 ? -7.119 -4.161 17.042 1.00 75.31 92 ASP A O 1
ATOM 703 N N . GLU A 1 93 ? -8.892 -4.981 15.927 1.00 70.94 93 GLU A N 1
ATOM 704 C CA . GLU A 1 93 ? -8.164 -5.949 15.085 1.00 70.94 93 GLU A CA 1
ATOM 705 C C . GLU A 1 93 ? -7.783 -5.362 13.715 1.00 70.94 93 GLU A C 1
ATOM 707 O O . GLU A 1 93 ? -6.914 -5.899 13.028 1.00 70.94 93 GLU A O 1
ATOM 712 N N . LEU A 1 94 ? -8.377 -4.227 13.332 1.00 72.88 94 LEU A N 1
ATOM 713 C CA . LEU A 1 94 ? -7.986 -3.471 12.148 1.00 72.88 94 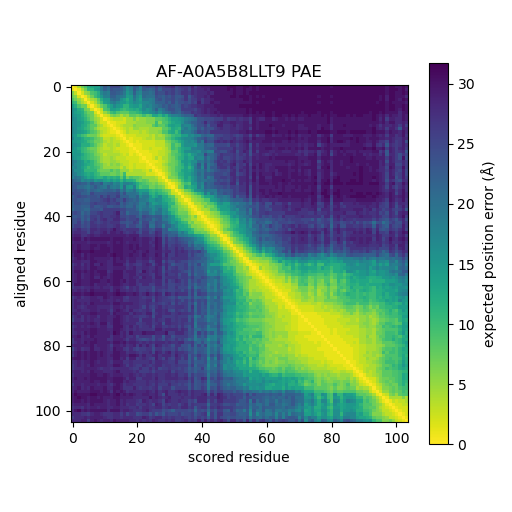LEU A CA 1
ATOM 714 C C . LEU A 1 94 ? -6.730 -2.656 12.460 1.00 72.88 94 LEU A C 1
ATOM 716 O O . LEU A 1 94 ? -6.803 -1.591 13.074 1.00 72.88 94 LEU A O 1
ATOM 720 N N . SER A 1 95 ? -5.568 -3.136 12.017 1.00 69.12 95 SER A N 1
ATOM 721 C CA . SER A 1 95 ? -4.378 -2.292 11.983 1.00 69.12 95 SER A CA 1
ATOM 722 C C . SER A 1 95 ? -4.562 -1.233 10.896 1.00 69.12 95 SER A C 1
ATOM 724 O O . SER A 1 95 ? -4.821 -1.510 9.723 1.00 69.12 95 SER A O 1
ATOM 726 N N . ASP A 1 96 ? -4.470 0.028 11.286 1.00 65.44 96 ASP A N 1
ATOM 727 C CA . ASP A 1 96 ? -4.386 1.140 10.366 1.00 65.44 96 ASP A CA 1
ATOM 728 C C . ASP A 1 96 ? -3.058 1.039 9.609 1.00 65.44 96 ASP A C 1
ATOM 730 O O . ASP A 1 96 ? -2.010 1.473 10.079 1.00 65.44 96 ASP A O 1
ATOM 734 N N . ALA A 1 97 ? -3.105 0.473 8.398 1.00 65.25 97 ALA A N 1
ATOM 735 C CA . ALA A 1 97 ? -1.964 0.430 7.478 1.00 65.25 97 ALA A CA 1
ATOM 736 C C . ALA A 1 97 ? -1.350 1.827 7.251 1.00 65.25 97 ALA A C 1
ATOM 738 O O . ALA A 1 97 ? -0.155 1.958 6.978 1.00 65.25 97 ALA A O 1
ATOM 739 N N . ASP A 1 98 ? -2.162 2.876 7.415 1.00 65.94 98 ASP A N 1
ATOM 740 C CA . ASP A 1 98 ? -1.716 4.264 7.433 1.00 65.94 98 ASP A CA 1
ATOM 741 C C . ASP A 1 98 ? -0.696 4.534 8.559 1.00 65.94 98 ASP A C 1
ATOM 743 O O . ASP A 1 98 ? 0.284 5.235 8.322 1.00 65.94 98 ASP A O 1
ATOM 747 N N . ASP A 1 99 ? -0.863 3.973 9.759 1.00 66.12 99 ASP A N 1
ATOM 748 C CA . ASP A 1 99 ? 0.024 4.212 10.907 1.00 66.12 99 ASP A CA 1
ATOM 749 C C . ASP A 1 99 ? 1.366 3.463 10.767 1.00 66.12 99 ASP A C 1
ATOM 751 O O . ASP A 1 99 ? 2.416 4.015 11.110 1.00 66.12 99 ASP A O 1
ATOM 755 N N . GLU A 1 100 ? 1.367 2.265 10.168 1.00 72.00 100 GLU A N 1
ATOM 756 C CA . GLU A 1 100 ? 2.585 1.530 9.768 1.00 72.00 100 GLU A CA 1
ATOM 757 C C . GLU A 1 100 ? 3.356 2.304 8.677 1.00 72.00 100 GLU A C 1
ATOM 759 O O . GLU A 1 100 ? 4.567 2.511 8.774 1.00 72.00 100 GLU A O 1
ATOM 764 N N . ALA A 1 101 ? 2.653 2.829 7.665 1.00 72.19 101 ALA A N 1
ATOM 765 C CA . ALA A 1 101 ? 3.258 3.626 6.595 1.00 72.19 101 ALA A CA 1
ATOM 766 C C . ALA A 1 101 ? 3.792 4.989 7.080 1.00 72.19 101 ALA A C 1
ATOM 768 O O . ALA A 1 101 ? 4.766 5.515 6.529 1.00 72.19 101 ALA A O 1
ATOM 769 N N . LEU A 1 102 ? 3.165 5.573 8.106 1.00 77.94 102 LEU A N 1
ATOM 770 C CA . LEU A 1 102 ? 3.600 6.827 8.725 1.00 77.94 102 LEU A CA 1
ATOM 771 C C . LEU A 1 102 ? 4.772 6.641 9.705 1.00 77.94 102 LEU A C 1
ATOM 773 O O . LEU A 1 102 ? 5.460 7.626 9.995 1.00 77.94 102 LEU A O 1
ATOM 777 N N . ASN A 1 103 ? 5.038 5.415 10.177 1.00 76.19 103 ASN A N 1
ATOM 778 C CA . ASN A 1 103 ? 6.109 5.101 11.132 1.00 76.19 103 ASN A CA 1
ATOM 779 C C . ASN A 1 103 ? 7.056 3.967 10.648 1.00 76.19 103 ASN A C 1
ATOM 781 O O . ASN A 1 103 ? 7.123 2.927 11.304 1.00 76.19 103 ASN A O 1
ATOM 785 N N . PRO A 1 104 ? 7.826 4.169 9.557 1.00 66.88 104 PRO A N 1
ATOM 786 C CA . PRO A 1 104 ? 8.741 3.163 8.998 1.00 66.88 104 PRO A CA 1
ATOM 787 C C . PRO A 1 104 ? 10.016 2.899 9.825 1.00 66.88 104 PRO A C 1
ATOM 789 O O . PRO A 1 104 ? 10.466 3.792 10.588 1.00 66.88 104 PRO A O 1
#

Mean predicted aligned error: 19.78 Å

Radius of gyration: 24.73 Å; Cα contacts (8 Å, |Δi|>4): 15; chains: 1; bounding box: 38×63×51 Å